Protein AF-A0A8C9RCL6-F1 (afdb_monomer_lite)

Secondary structure (DSSP, 8-state):
--TT-EEEEEEE--TT--EEEEEEEETTEEEEEEEEETTTTEEEEEEEETTEE-PPEEEE--S--TT-EEEEEEEE-SSEEEEEETTEEEEEEE--GGGG---

Sequence (103 aa):
MTPGKTATVSGSVDSEAQRFAMDFVQGNDIVFHLNLRFKEKIIVCNNLSCGSWCSEERHCLCAFEKDKAFKVCVCVLLSELLLCTDGTLSCSSKRYSYFDSDI

Organism: Scleropages formosus (NCBI:txid113540)

InterPro domains:
  IPR001079 Galectin, carbohydrate recognition domain [PF00337] (1-91)
  IPR001079 Galectin, carbohydrate recognition domain [PS51304] (1-103)
  IPR001079 Galectin, carbohydrate recognition domain [SM00276] (1-102)
  IPR001079 Galectin, carbohydrate recognition domain [SM00908] (1-96)
  IPR0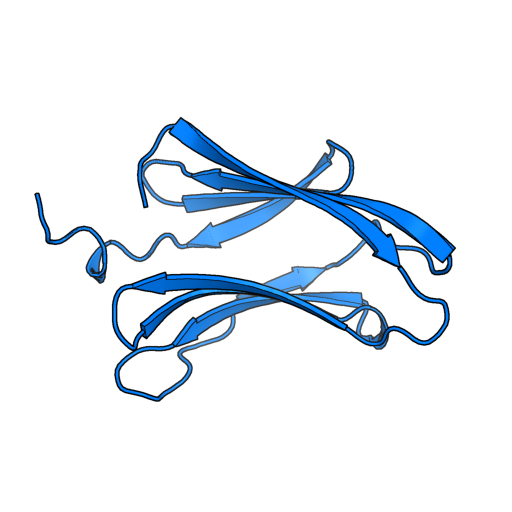01079 Galectin, carbohydrate recognition domain [cd00070] (1-74)
  IPR013320 Concanavalin A-like lectin/glucanase domain superfamily [SSF49899] (1-91)
  IPR044156 Galectin-like [PTHR11346] (1-76)

Radius of gyration: 13.67 Å; chains: 1; bounding box: 30×28×35 Å

Foldseek 3Di:
DDAQDKDKDKDAAAQPDQKDWDFDDDDPKGQWIWICGPVVQKIWIWIGDPNDIDDIDIFGRDDDDHRDMKMWMWHHHPFWTFIDIPNHTRDIGGRDCVVVPPD

pLDDT: mean 88.91, std 10.38, range [45.09, 97.19]

Structure (mmCIF, N/CA/C/O backbone):
data_AF-A0A8C9RCL6-F1
#
_entry.id   AF-A0A8C9RCL6-F1
#
loop_
_atom_site.group_PDB
_atom_site.id
_atom_site.type_symbol
_atom_site.label_atom_id
_atom_site.label_alt_id
_atom_site.label_comp_id
_atom_site.label_asym_id
_atom_site.label_entity_id
_atom_site.label_seq_id
_atom_site.pdbx_PDB_ins_code
_atom_site.Cartn_x
_atom_site.Cartn_y
_atom_site.Cartn_z
_atom_site.occupancy
_atom_site.B_iso_or_equiv
_atom_site.auth_seq_id
_atom_site.auth_comp_id
_atom_site.auth_asym_id
_atom_site.auth_atom_id
_atom_site.pdbx_PDB_model_num
ATOM 1 N N . MET A 1 1 ? 4.717 3.882 -13.821 1.00 77.62 1 MET A N 1
ATOM 2 C CA . MET A 1 1 ? 3.968 4.893 -13.010 1.00 77.62 1 MET A CA 1
ATOM 3 C C . MET A 1 1 ? 4.606 6.266 -13.239 1.00 77.62 1 MET A C 1
ATOM 5 O O . MET A 1 1 ? 5.818 6.320 -13.298 1.00 77.62 1 MET A O 1
ATOM 9 N N . THR A 1 2 ? 3.893 7.387 -13.410 1.00 85.25 2 THR A N 1
ATOM 10 C CA . THR A 1 2 ? 4.568 8.673 -13.746 1.00 85.25 2 THR A CA 1
ATOM 11 C C . THR A 1 2 ? 4.859 9.514 -12.492 1.00 85.25 2 THR A C 1
ATOM 13 O O . THR A 1 2 ? 3.911 9.781 -11.753 1.00 85.25 2 THR A O 1
ATOM 16 N N . PRO A 1 3 ? 6.110 9.969 -12.250 1.00 90.75 3 PRO A N 1
ATOM 17 C CA . PRO A 1 3 ? 6.411 10.930 -11.184 1.00 90.75 3 PRO A CA 1
ATOM 18 C C . PRO A 1 3 ? 5.509 12.171 -11.245 1.00 90.75 3 PRO A C 1
ATOM 20 O O . PRO A 1 3 ? 5.173 12.650 -12.327 1.00 90.75 3 PRO A O 1
ATOM 23 N N . GLY A 1 4 ? 5.103 12.682 -10.086 1.00 91.94 4 GLY A N 1
ATOM 24 C CA . GLY A 1 4 ? 4.203 13.832 -9.959 1.00 91.94 4 GLY A CA 1
ATOM 25 C C . GLY A 1 4 ? 2.714 13.495 -10.090 1.00 91.94 4 GLY A C 1
ATOM 26 O O . GLY A 1 4 ? 1.877 14.348 -9.802 1.00 91.94 4 GLY A O 1
ATOM 27 N N . LYS A 1 5 ? 2.349 12.263 -10.475 1.00 93.44 5 LYS A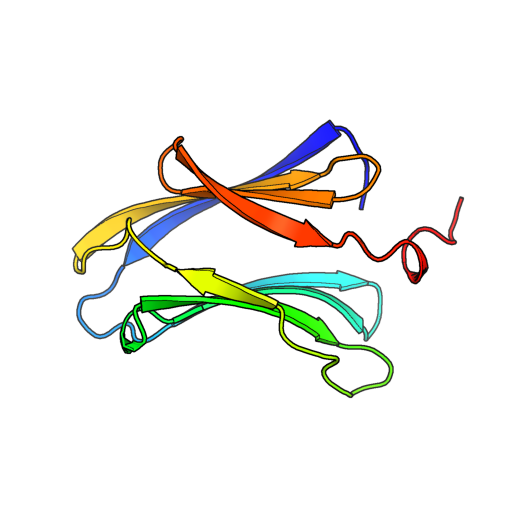 N 1
ATOM 28 C CA . LYS A 1 5 ? 0.950 11.814 -10.450 1.00 93.44 5 LYS A CA 1
ATOM 29 C C . LYS A 1 5 ? 0.555 11.311 -9.066 1.00 93.44 5 LYS A C 1
ATOM 31 O O . LYS A 1 5 ? 1.370 10.773 -8.321 1.00 93.44 5 LYS A O 1
ATOM 36 N N . THR A 1 6 ? -0.729 11.459 -8.757 1.00 95.25 6 THR A N 1
ATOM 37 C CA . THR A 1 6 ? -1.340 10.955 -7.525 1.00 95.25 6 THR A CA 1
ATOM 38 C C . THR A 1 6 ? -2.573 10.142 -7.876 1.00 95.25 6 THR A C 1
ATOM 40 O O . THR A 1 6 ? -3.391 10.582 -8.684 1.00 95.25 6 THR A O 1
ATOM 43 N N . ALA A 1 7 ? -2.710 8.972 -7.260 1.00 95.38 7 ALA A N 1
ATOM 44 C CA . ALA A 1 7 ? -3.958 8.225 -7.250 1.00 95.38 7 ALA A CA 1
ATOM 45 C C . ALA A 1 7 ? -4.640 8.413 -5.895 1.00 95.38 7 ALA A C 1
ATOM 47 O O . ALA A 1 7 ? -3.986 8.386 -4.851 1.00 95.38 7 ALA A O 1
ATOM 48 N N . THR A 1 8 ? -5.954 8.607 -5.903 1.00 95.50 8 THR A N 1
ATOM 49 C CA . THR A 1 8 ? -6.735 8.828 -4.687 1.00 95.50 8 THR A CA 1
ATOM 50 C C . THR A 1 8 ? -7.970 7.950 -4.706 1.00 95.50 8 THR A C 1
ATOM 52 O O . THR A 1 8 ? -8.709 7.942 -5.687 1.00 95.50 8 THR A O 1
ATOM 55 N N . VAL A 1 9 ? -8.202 7.251 -3.599 1.00 95.00 9 VAL A N 1
ATOM 56 C CA . VAL A 1 9 ? -9.415 6.474 -3.349 1.00 95.00 9 VAL A CA 1
ATOM 57 C C . VAL A 1 9 ? -10.022 6.959 -2.043 1.00 95.00 9 VAL A C 1
ATOM 59 O O . VAL A 1 9 ? -9.317 7.151 -1.056 1.00 95.00 9 VAL A O 1
ATOM 62 N N . SER A 1 10 ? -11.333 7.159 -2.035 1.00 93.38 10 SER A N 1
ATOM 63 C CA . SER A 1 10 ? -12.097 7.475 -0.833 1.00 93.38 10 SER A CA 1
ATOM 64 C C . SER A 1 10 ? -13.305 6.563 -0.731 1.00 93.38 10 SER A C 1
ATOM 66 O O . SER A 1 10 ? -13.917 6.235 -1.747 1.00 93.38 10 SER A O 1
ATOM 68 N N . GLY A 1 11 ? -13.664 6.189 0.487 1.00 90.44 11 GLY A N 1
ATOM 69 C CA . GLY A 1 11 ? -14.803 5.322 0.757 1.00 90.44 11 GLY A CA 1
ATOM 70 C C . GLY A 1 11 ? -15.087 5.250 2.247 1.00 90.44 11 GLY A C 1
ATOM 71 O O . GLY A 1 11 ? -14.624 6.094 3.008 1.00 90.44 11 GLY A O 1
ATOM 72 N N . SER A 1 12 ? -15.835 4.239 2.666 1.00 89.06 12 SER A N 1
ATOM 73 C CA . SER A 1 12 ? -16.089 3.927 4.072 1.00 89.06 12 SER A CA 1
ATOM 74 C C . SER A 1 12 ? -15.661 2.499 4.372 1.00 89.06 12 SER A C 1
ATOM 76 O O . SER A 1 12 ? -15.854 1.609 3.541 1.00 89.06 12 SER A O 1
ATOM 78 N N . VAL A 1 13 ? -15.071 2.276 5.545 1.00 86.94 13 VAL A N 1
ATOM 79 C CA . VAL A 1 13 ? -14.707 0.928 5.993 1.00 86.94 13 VAL A CA 1
ATOM 80 C C . VAL A 1 13 ? -15.958 0.239 6.526 1.00 86.94 13 VAL A C 1
ATOM 82 O O . VAL A 1 13 ? -16.534 0.703 7.503 1.00 86.94 13 VAL A O 1
ATOM 85 N N . ASP A 1 14 ? -16.369 -0.859 5.896 1.00 88.56 14 ASP A N 1
ATOM 86 C CA . ASP A 1 14 ? -17.439 -1.721 6.412 1.00 88.56 14 ASP A CA 1
ATOM 87 C C . ASP A 1 14 ? -17.073 -2.279 7.802 1.00 88.56 14 ASP A C 1
ATOM 89 O O . ASP A 1 14 ? -15.902 -2.589 8.056 1.00 88.56 14 ASP A O 1
ATOM 93 N N . SER A 1 15 ? -18.049 -2.415 8.706 1.00 86.38 15 SER A N 1
ATOM 94 C CA . SER A 1 15 ? -17.814 -2.866 10.083 1.00 86.38 15 SER A CA 1
ATOM 95 C C . SER A 1 15 ? -17.110 -4.224 10.162 1.00 86.38 15 SER A C 1
ATOM 97 O O . SER A 1 15 ? -16.334 -4.466 11.092 1.00 86.38 15 SER A O 1
ATOM 99 N N . GLU A 1 16 ? -17.307 -5.104 9.180 1.00 89.19 16 GLU A N 1
ATOM 100 C CA . GLU A 1 16 ? -16.704 -6.437 9.128 1.00 89.19 16 GLU A CA 1
ATOM 101 C C . GLU A 1 16 ? -15.466 -6.509 8.226 1.00 89.19 16 GLU A C 1
ATOM 103 O O . GLU A 1 16 ? -14.800 -7.553 8.157 1.00 89.19 16 GLU A O 1
ATOM 108 N N . ALA A 1 17 ? -15.084 -5.398 7.589 1.00 89.88 17 ALA A N 1
ATOM 109 C CA . ALA A 1 17 ? -13.918 -5.342 6.723 1.00 89.88 17 ALA A CA 1
ATOM 110 C C . ALA A 1 17 ? -12.641 -5.740 7.473 1.00 89.88 17 ALA A C 1
ATOM 112 O O . ALA A 1 17 ? -12.241 -5.152 8.480 1.00 89.88 17 ALA A O 1
ATOM 113 N N . GLN A 1 18 ? -11.948 -6.738 6.930 1.00 90.88 18 GLN A N 1
ATOM 114 C CA . GLN A 1 18 ? -10.652 -7.175 7.451 1.00 90.88 18 GLN A CA 1
ATOM 115 C C . GLN A 1 18 ? -9.494 -6.487 6.738 1.00 90.88 18 GLN A C 1
ATOM 117 O O . GLN A 1 18 ? -8.424 -6.298 7.325 1.00 90.88 18 GLN A O 1
ATOM 122 N N . ARG A 1 19 ? -9.689 -6.168 5.453 1.00 93.06 19 ARG A N 1
ATOM 123 C CA . ARG A 1 19 ? -8.647 -5.669 4.561 1.00 93.06 19 ARG A CA 1
ATOM 124 C C . ARG A 1 19 ? -9.227 -4.761 3.483 1.00 93.06 19 ARG A C 1
ATOM 126 O O . ARG A 1 19 ? -10.372 -4.935 3.079 1.00 93.06 19 ARG A O 1
ATOM 133 N N . PHE A 1 20 ? -8.388 -3.874 2.974 1.00 92.12 20 PHE A N 1
ATOM 134 C CA . PHE A 1 20 ? -8.587 -3.137 1.729 1.00 92.12 20 PHE A CA 1
ATOM 135 C C . PHE A 1 20 ? -7.331 -3.302 0.870 1.00 92.12 20 PHE A C 1
ATOM 137 O O . PHE A 1 20 ? -6.223 -3.322 1.411 1.00 92.12 20 PHE A O 1
ATOM 144 N N . ALA A 1 21 ? -7.488 -3.447 -0.446 1.00 95.31 21 ALA A N 1
ATOM 145 C CA . ALA A 1 21 ? -6.363 -3.546 -1.367 1.00 95.31 21 ALA A CA 1
ATOM 146 C C . ALA A 1 21 ? -6.528 -2.598 -2.558 1.00 95.31 21 ALA A C 1
ATOM 148 O O . ALA A 1 21 ? -7.638 -2.402 -3.052 1.00 95.31 21 ALA A O 1
ATOM 149 N N . MET A 1 22 ? -5.411 -2.027 -3.002 1.00 95.19 22 MET A N 1
ATOM 150 C CA . MET A 1 22 ? -5.315 -1.207 -4.203 1.00 95.19 22 MET A CA 1
ATOM 151 C C . MET A 1 22 ? -4.105 -1.663 -5.015 1.00 95.19 22 MET A C 1
ATOM 153 O O . MET A 1 22 ? -2.974 -1.568 -4.539 1.00 95.19 22 MET A O 1
ATOM 157 N N . ASP A 1 23 ? -4.366 -2.109 -6.241 1.00 95.94 23 ASP A N 1
ATOM 158 C CA . ASP A 1 23 ? -3.353 -2.639 -7.148 1.00 95.94 23 ASP A CA 1
ATOM 159 C C . ASP A 1 23 ? -3.142 -1.712 -8.339 1.00 95.94 23 ASP A C 1
ATOM 161 O O . ASP A 1 23 ? -4.084 -1.305 -9.023 1.00 95.94 23 ASP A O 1
ATOM 165 N N . PHE A 1 24 ? -1.878 -1.410 -8.607 1.00 93.50 24 PHE A N 1
ATOM 166 C CA . PHE A 1 24 ? -1.431 -0.787 -9.841 1.00 93.50 24 PHE A CA 1
ATOM 167 C C . PHE A 1 24 ? -0.877 -1.904 -10.715 1.00 93.50 24 PHE A C 1
ATOM 169 O O . PHE A 1 24 ? 0.061 -2.595 -10.320 1.00 93.50 24 PHE A O 1
ATOM 176 N N . VAL A 1 25 ? -1.468 -2.089 -11.890 1.00 93.25 25 VAL A N 1
ATOM 177 C CA . VAL A 1 25 ? -1.213 -3.248 -12.753 1.00 93.25 25 VAL A CA 1
ATOM 178 C C . VAL A 1 25 ? -0.539 -2.799 -14.048 1.00 93.25 25 VAL A C 1
ATOM 180 O O . VAL A 1 25 ? -0.910 -1.769 -14.616 1.00 93.25 25 VAL A O 1
ATOM 183 N N . GLN A 1 26 ? 0.432 -3.580 -14.522 1.00 90.25 26 GLN A N 1
ATOM 184 C CA . GLN A 1 26 ? 1.045 -3.438 -15.844 1.00 90.25 26 GLN A CA 1
ATOM 185 C C . GLN A 1 26 ? 1.168 -4.823 -16.483 1.00 90.25 26 GLN A C 1
ATOM 187 O O . GLN A 1 26 ? 1.925 -5.674 -16.021 1.00 90.25 26 GLN A O 1
ATOM 192 N N . GLY A 1 27 ? 0.405 -5.061 -17.551 1.00 91.75 27 GLY A N 1
ATOM 193 C CA . GLY A 1 27 ? 0.313 -6.391 -18.149 1.00 91.75 27 GLY A CA 1
ATOM 194 C C . GLY A 1 27 ? -0.215 -7.414 -17.139 1.00 91.75 27 GLY A C 1
ATOM 195 O O . GLY A 1 27 ? -1.312 -7.246 -16.612 1.00 91.75 27 GLY A O 1
ATOM 196 N N . ASN A 1 28 ? 0.580 -8.452 -16.873 1.00 93.38 28 ASN A N 1
ATOM 197 C CA . ASN A 1 28 ? 0.250 -9.518 -15.919 1.00 93.38 28 ASN A CA 1
ATOM 198 C C . ASN A 1 28 ? 0.829 -9.285 -14.511 1.00 93.38 28 ASN A C 1
ATOM 200 O O . ASN A 1 28 ? 0.581 -10.093 -13.616 1.00 93.38 28 ASN A O 1
ATOM 204 N N . ASP A 1 29 ? 1.595 -8.211 -14.320 1.00 93.25 29 ASP A N 1
ATOM 205 C CA . ASP A 1 29 ? 2.291 -7.917 -13.071 1.00 93.25 29 ASP A CA 1
ATOM 206 C C . ASP A 1 29 ? 1.543 -6.849 -12.257 1.00 93.25 29 ASP A C 1
ATOM 208 O O . ASP A 1 29 ? 0.910 -5.937 -12.804 1.00 93.25 29 ASP A O 1
ATOM 212 N N . ILE A 1 30 ? 1.654 -6.935 -10.928 1.00 94.88 30 ILE A N 1
ATOM 213 C CA . ILE A 1 30 ? 1.216 -5.877 -10.008 1.00 94.88 30 ILE A CA 1
ATOM 214 C C . ILE A 1 30 ? 2.456 -5.077 -9.627 1.00 94.88 30 ILE A C 1
ATOM 216 O O . ILE A 1 30 ? 3.275 -5.517 -8.818 1.00 94.88 30 ILE A O 1
ATOM 220 N N . VAL A 1 31 ? 2.587 -3.889 -10.211 1.00 93.31 31 VAL A N 1
ATOM 221 C CA . VAL A 1 31 ? 3.761 -3.022 -10.032 1.00 93.31 31 VAL A CA 1
ATOM 222 C C . VAL A 1 31 ? 3.785 -2.356 -8.661 1.00 93.31 31 VAL A C 1
ATOM 224 O O . VAL A 1 31 ? 4.847 -1.980 -8.170 1.00 93.31 31 VAL A O 1
ATOM 227 N N . PHE A 1 32 ? 2.611 -2.217 -8.043 1.00 95.12 32 PHE A N 1
ATOM 228 C CA . PHE A 1 32 ? 2.460 -1.794 -6.660 1.00 95.12 32 PHE A CA 1
ATOM 229 C C . PHE A 1 32 ? 1.150 -2.333 -6.089 1.00 95.12 32 PHE A C 1
ATOM 231 O O . PHE A 1 32 ? 0.070 -2.025 -6.593 1.00 95.12 32 PHE A O 1
ATOM 238 N N . HIS A 1 33 ? 1.269 -3.129 -5.035 1.00 96.38 33 HIS A N 1
ATOM 239 C CA . HIS A 1 33 ? 0.177 -3.650 -4.228 1.00 96.38 33 HIS A CA 1
ATOM 240 C C . HIS A 1 33 ? 0.179 -2.931 -2.891 1.00 96.38 33 HIS A C 1
ATOM 242 O O . HIS A 1 33 ? 1.125 -3.073 -2.117 1.00 96.38 33 HIS A O 1
ATOM 248 N N . LEU A 1 34 ? -0.889 -2.199 -2.606 1.00 96.06 34 LEU A N 1
ATOM 249 C CA . LEU A 1 34 ? -1.164 -1.655 -1.287 1.00 96.06 34 LEU A CA 1
ATOM 250 C C . LEU A 1 34 ? -2.217 -2.524 -0.609 1.00 96.06 34 LEU A C 1
ATOM 252 O O . LEU A 1 34 ? -3.321 -2.658 -1.129 1.00 96.06 34 LEU A O 1
ATOM 256 N N . ASN A 1 35 ? -1.931 -3.033 0.585 1.00 95.81 35 ASN A N 1
ATOM 257 C CA . ASN A 1 35 ? -2.878 -3.795 1.385 1.00 95.81 35 ASN A CA 1
ATOM 258 C C . ASN A 1 35 ? -2.961 -3.277 2.818 1.00 95.81 35 ASN A C 1
ATOM 260 O O . ASN A 1 35 ? -2.090 -3.519 3.652 1.00 95.81 35 ASN A O 1
ATOM 264 N N . LEU A 1 36 ? -4.057 -2.587 3.114 1.00 92.88 36 LEU A N 1
ATOM 265 C CA . LEU A 1 36 ? -4.400 -2.186 4.469 1.00 92.88 36 LEU A CA 1
ATOM 266 C C . LEU A 1 36 ? -5.017 -3.392 5.171 1.00 92.88 36 LEU A C 1
ATOM 268 O O . LEU A 1 36 ? -6.070 -3.877 4.757 1.00 92.88 36 LEU A O 1
ATOM 272 N N . ARG A 1 37 ? -4.374 -3.892 6.226 1.00 93.50 37 ARG A N 1
ATOM 273 C 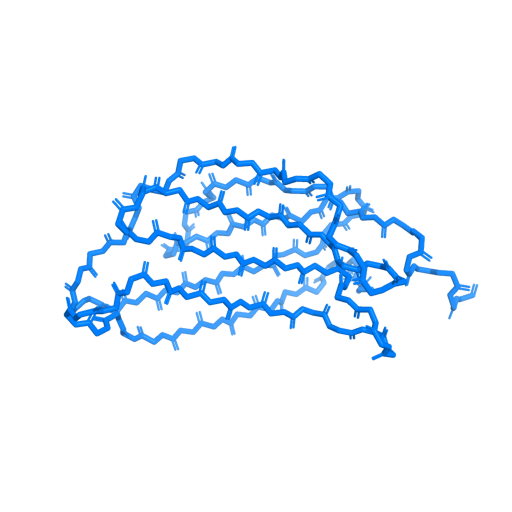CA . ARG A 1 37 ? -4.878 -5.004 7.040 1.00 93.50 37 ARG A CA 1
ATOM 274 C C . ARG A 1 37 ? -5.388 -4.449 8.362 1.00 93.50 37 ARG A C 1
ATOM 276 O O . ARG A 1 37 ? -4.636 -4.334 9.327 1.00 93.50 37 ARG A O 1
ATOM 283 N N . PHE A 1 38 ? -6.674 -4.109 8.412 1.00 88.44 38 PHE A N 1
ATOM 284 C CA . PHE A 1 38 ? -7.293 -3.433 9.558 1.00 88.44 38 PHE A CA 1
ATOM 285 C C . PHE A 1 38 ? -7.162 -4.237 10.856 1.00 88.44 38 PHE A C 1
ATOM 287 O O . PHE A 1 38 ? -6.812 -3.679 11.894 1.00 88.44 38 PHE A O 1
ATOM 294 N N . LYS A 1 39 ? -7.360 -5.561 10.795 1.00 86.69 39 LYS A N 1
ATOM 295 C CA . LYS A 1 39 ? -7.235 -6.447 11.967 1.00 86.69 39 LYS A CA 1
ATOM 296 C C . LYS A 1 39 ? -5.812 -6.495 12.530 1.00 86.69 39 LYS A C 1
ATOM 298 O O . LYS A 1 39 ? -5.634 -6.502 13.743 1.00 86.69 39 LYS A O 1
ATOM 303 N N . GLU A 1 40 ? -4.815 -6.542 11.651 1.00 91.00 40 GLU A N 1
ATOM 304 C CA . GLU A 1 40 ? -3.393 -6.587 12.022 1.00 91.00 40 GLU A CA 1
ATOM 305 C C . GLU A 1 40 ? -2.837 -5.191 12.347 1.00 91.00 40 GLU A C 1
ATOM 307 O O . GLU A 1 40 ? -1.751 -5.088 12.908 1.00 91.00 40 GLU A O 1
ATOM 312 N N . LYS A 1 41 ? -3.581 -4.124 12.020 1.00 90.38 41 LYS A N 1
ATOM 313 C CA . LYS A 1 41 ? -3.155 -2.720 12.117 1.00 90.38 41 LYS A CA 1
ATOM 314 C C . LYS A 1 41 ? -1.840 -2.451 11.384 1.00 90.38 41 LYS A C 1
ATOM 316 O O . LYS A 1 41 ? -0.988 -1.702 11.864 1.00 90.38 41 LYS A O 1
ATOM 321 N N . ILE A 1 42 ? -1.700 -3.035 10.195 1.00 93.69 42 ILE A N 1
ATOM 322 C CA . ILE A 1 42 ? -0.536 -2.824 9.333 1.00 93.69 42 ILE A CA 1
ATOM 323 C C . ILE A 1 42 ? -0.930 -2.441 7.912 1.00 93.69 42 ILE A C 1
ATOM 325 O O . ILE A 1 42 ? -2.001 -2.789 7.411 1.00 93.69 42 ILE A O 1
ATOM 329 N N . ILE A 1 43 ? -0.010 -1.740 7.271 1.00 94.44 43 ILE A N 1
ATOM 330 C CA . ILE A 1 43 ? 0.046 -1.500 5.838 1.00 94.44 43 ILE A CA 1
ATOM 331 C C . ILE A 1 43 ? 1.066 -2.478 5.283 1.00 94.44 43 ILE A C 1
ATOM 333 O O . ILE A 1 43 ? 2.188 -2.545 5.788 1.00 94.44 43 ILE A O 1
ATOM 337 N N . VAL A 1 44 ? 0.679 -3.226 4.260 1.00 96.56 44 VAL A N 1
ATOM 338 C CA . VAL A 1 44 ? 1.594 -4.066 3.496 1.00 96.56 44 VAL A CA 1
ATOM 339 C C . VAL A 1 44 ? 1.713 -3.499 2.095 1.00 96.56 44 VAL A C 1
ATOM 341 O O . VAL A 1 44 ? 0.704 -3.341 1.412 1.00 96.56 44 VAL A O 1
ATOM 344 N N . CYS A 1 45 ? 2.939 -3.212 1.682 1.00 96.81 45 CYS A N 1
ATOM 345 C CA . CYS A 1 45 ? 3.272 -2.863 0.312 1.00 96.81 45 CYS A CA 1
ATOM 346 C C . CYS A 1 45 ? 4.065 -4.012 -0.314 1.00 96.81 45 CYS A C 1
ATOM 348 O O . CYS A 1 45 ? 4.916 -4.616 0.342 1.00 96.81 45 CYS A O 1
ATOM 350 N N . ASN A 1 46 ? 3.769 -4.354 -1.563 1.00 96.19 46 ASN A N 1
ATOM 351 C CA . ASN A 1 46 ? 4.504 -5.387 -2.292 1.00 96.19 46 ASN A CA 1
ATOM 352 C C . ASN A 1 46 ? 4.407 -5.152 -3.808 1.00 96.19 46 ASN A C 1
ATOM 354 O O . ASN A 1 46 ? 3.705 -4.252 -4.269 1.00 96.19 46 ASN A O 1
ATOM 358 N N . ASN A 1 47 ? 5.073 -5.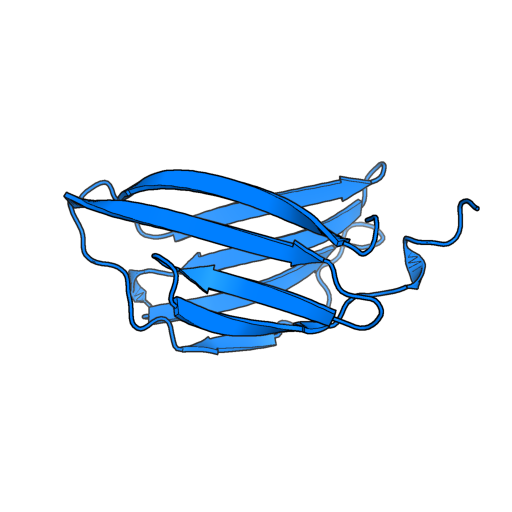993 -4.584 1.00 94.38 47 ASN A N 1
ATOM 359 C CA . ASN A 1 47 ? 4.884 -6.144 -6.015 1.00 94.38 47 ASN A CA 1
ATOM 360 C C . ASN A 1 47 ? 4.727 -7.636 -6.355 1.00 94.38 47 ASN A C 1
ATOM 362 O O . ASN A 1 47 ? 5.279 -8.508 -5.677 1.00 94.38 47 ASN A O 1
ATOM 366 N N . LEU A 1 48 ? 3.967 -7.927 -7.407 1.00 94.62 48 LEU A N 1
ATOM 367 C CA . LEU A 1 48 ? 3.843 -9.262 -7.984 1.00 94.62 48 LEU A CA 1
ATOM 368 C C . LEU A 1 48 ? 4.504 -9.233 -9.353 1.00 94.62 48 LEU A C 1
ATOM 370 O O . LEU A 1 48 ? 4.078 -8.466 -10.214 1.00 94.62 48 LEU A O 1
ATOM 374 N N . SER A 1 49 ? 5.533 -10.055 -9.543 1.00 91.38 49 SER A N 1
ATOM 375 C CA . SER A 1 49 ? 6.216 -10.192 -10.827 1.00 91.38 49 SER A CA 1
ATOM 376 C C . SER A 1 49 ? 6.372 -11.657 -11.196 1.00 91.38 49 SER A C 1
ATOM 378 O O . SER A 1 49 ? 6.649 -12.495 -10.331 1.00 91.38 49 SER A O 1
ATOM 380 N N . CYS A 1 50 ? 6.147 -11.984 -12.469 1.00 91.94 50 CYS A N 1
ATOM 381 C CA . CYS A 1 50 ? 6.228 -13.359 -12.974 1.00 91.94 50 CYS A CA 1
ATOM 382 C C . CYS A 1 50 ? 5.358 -14.339 -12.157 1.00 91.94 50 CYS A C 1
ATOM 384 O O . CYS A 1 50 ? 5.757 -15.470 -11.876 1.00 91.94 50 CYS A O 1
ATOM 386 N N . GLY A 1 51 ? 4.175 -13.887 -11.724 1.00 93.94 51 GLY A N 1
ATOM 387 C CA . GLY A 1 51 ? 3.229 -14.695 -10.947 1.00 93.94 51 GLY A CA 1
ATOM 388 C C . GLY A 1 51 ? 3.596 -14.911 -9.474 1.00 93.94 51 GLY A C 1
ATOM 389 O O . GLY A 1 51 ? 2.913 -15.681 -8.801 1.00 93.94 51 GLY A O 1
ATOM 390 N N . SER A 1 52 ? 4.644 -14.262 -8.957 1.00 95.81 52 SER A N 1
ATOM 391 C CA . SER A 1 52 ? 5.093 -14.416 -7.567 1.00 95.81 52 SER A CA 1
ATOM 392 C C . SER A 1 52 ? 5.167 -13.080 -6.833 1.00 95.81 52 SER A C 1
ATOM 394 O O . SER A 1 52 ? 5.635 -12.080 -7.374 1.00 95.81 52 SER A O 1
ATOM 396 N N . TRP A 1 53 ? 4.731 -13.076 -5.572 1.00 96.19 53 TRP A N 1
ATOM 397 C CA . TRP A 1 53 ? 4.917 -11.945 -4.665 1.00 96.19 53 TRP A CA 1
ATOM 398 C C . TRP A 1 53 ? 6.388 -11.795 -4.274 1.00 96.19 53 TRP A C 1
ATOM 400 O O . TRP A 1 53 ? 7.056 -12.781 -3.955 1.00 96.19 53 TRP A O 1
ATOM 410 N N . CYS A 1 54 ? 6.879 -10.560 -4.261 1.00 94.06 54 CYS A N 1
ATOM 411 C CA . CYS A 1 54 ? 8.203 -10.231 -3.750 1.00 94.06 54 CYS A CA 1
ATOM 412 C C . CYS A 1 54 ? 8.192 -10.055 -2.217 1.00 94.06 54 CYS A C 1
ATOM 414 O O . CYS A 1 54 ? 7.260 -10.469 -1.521 1.00 94.06 54 CYS A O 1
ATOM 416 N N . SER A 1 55 ? 9.273 -9.491 -1.667 1.00 94.69 55 SER A N 1
ATOM 417 C CA . SER A 1 55 ? 9.372 -9.212 -0.233 1.00 94.69 55 SER A CA 1
ATOM 418 C C . SER A 1 55 ? 8.406 -8.103 0.169 1.00 94.69 55 SER A C 1
ATOM 420 O O . SER A 1 55 ? 8.446 -7.014 -0.392 1.00 94.69 55 SER A O 1
ATOM 422 N N . GLU A 1 56 ? 7.600 -8.360 1.195 1.00 97.00 56 GLU A N 1
ATOM 423 C CA . GLU A 1 56 ? 6.699 -7.357 1.758 1.00 97.00 56 GLU A CA 1
ATOM 424 C C . GLU A 1 56 ? 7.471 -6.222 2.449 1.00 97.00 56 GLU A C 1
ATOM 426 O O . GLU A 1 56 ? 8.411 -6.453 3.216 1.00 97.00 56 GLU A O 1
ATOM 431 N N . GLU A 1 57 ? 6.997 -4.998 2.249 1.00 97.19 57 GLU A N 1
ATOM 432 C CA . GLU A 1 57 ? 7.270 -3.844 3.098 1.00 97.19 57 GLU A CA 1
ATOM 433 C C . GLU A 1 57 ? 6.095 -3.685 4.070 1.00 97.19 57 GLU A C 1
ATOM 435 O O . GLU A 1 57 ? 4.932 -3.732 3.667 1.00 97.19 57 GLU A O 1
ATOM 440 N N . ARG A 1 58 ? 6.377 -3.555 5.370 1.00 96.75 58 ARG A N 1
ATOM 441 C CA . ARG A 1 58 ? 5.354 -3.537 6.425 1.00 96.75 58 ARG A CA 1
ATOM 442 C C . ARG A 1 58 ? 5.473 -2.273 7.263 1.00 96.75 58 ARG A C 1
ATOM 444 O O . ARG A 1 58 ? 6.547 -1.973 7.778 1.00 96.75 58 ARG A O 1
ATOM 451 N N . HIS A 1 59 ? 4.356 -1.577 7.450 1.00 94.75 59 HIS A N 1
ATOM 452 C CA . HIS A 1 59 ? 4.283 -0.335 8.223 1.00 94.75 59 HIS A CA 1
ATOM 453 C C . HIS A 1 59 ? 3.089 -0.349 9.180 1.00 94.75 59 HIS A C 1
ATOM 455 O O . HIS A 1 59 ? 2.129 -1.091 8.978 1.00 94.75 59 HIS A O 1
ATOM 461 N N . CYS A 1 60 ? 3.126 0.483 10.220 1.00 91.38 60 CYS A N 1
ATOM 462 C CA . CYS A 1 60 ? 2.007 0.631 11.151 1.00 91.38 60 CYS A CA 1
ATOM 463 C C . CYS A 1 60 ? 0.830 1.366 10.493 1.00 91.38 60 CYS A C 1
ATOM 465 O O . CYS A 1 60 ? 1.018 2.380 9.823 1.00 91.38 60 CYS A O 1
ATOM 467 N N . LEU A 1 61 ? -0.391 0.885 10.732 1.00 86.50 61 LEU A N 1
ATOM 468 C CA . LEU A 1 61 ? -1.627 1.547 10.321 1.00 86.50 61 LEU A CA 1
ATOM 469 C C . LEU A 1 61 ? -2.265 2.253 11.520 1.00 86.50 61 LEU A C 1
ATOM 471 O O . LEU A 1 61 ? -2.852 1.604 12.384 1.00 86.50 61 LEU A O 1
ATOM 475 N N . CYS A 1 62 ? -2.166 3.580 11.563 1.00 74.38 62 CYS A N 1
ATOM 476 C CA . CYS A 1 62 ? -2.623 4.363 12.717 1.00 74.38 62 CYS A CA 1
ATOM 477 C C . CYS A 1 62 ? -4.019 4.992 12.549 1.00 74.38 62 CYS A C 1
ATOM 479 O O . CYS A 1 62 ? -4.564 5.474 13.534 1.00 74.38 62 CYS A O 1
ATOM 481 N N . ALA A 1 63 ? -4.587 5.015 11.335 1.00 68.38 63 ALA A N 1
ATOM 482 C CA . ALA A 1 63 ? -5.633 5.984 10.975 1.00 68.38 63 ALA A CA 1
ATOM 483 C C . ALA A 1 63 ? -7.009 5.405 10.585 1.00 68.38 63 ALA A C 1
ATOM 485 O O . ALA A 1 63 ? -7.865 6.165 10.155 1.00 68.38 63 ALA A O 1
ATOM 486 N N . PHE A 1 64 ? -7.253 4.094 10.707 1.00 74.31 64 PHE A N 1
ATOM 487 C CA . PHE A 1 64 ? -8.517 3.508 10.233 1.00 74.31 64 PHE A CA 1
ATOM 488 C C . PHE A 1 64 ? -9.395 3.000 11.365 1.00 74.31 64 PHE A C 1
ATOM 490 O O . PHE A 1 64 ? -8.992 2.154 12.165 1.00 74.31 64 PHE A O 1
ATOM 497 N N . GLU A 1 65 ? -10.631 3.480 11.353 1.00 75.62 65 GLU A N 1
ATOM 498 C CA . GLU A 1 65 ? -11.716 3.054 12.223 1.00 75.62 65 GLU A CA 1
ATOM 499 C C . GLU A 1 65 ? -12.833 2.426 11.382 1.00 75.62 65 GLU A C 1
ATOM 501 O O . GLU A 1 65 ? -13.098 2.839 10.251 1.00 75.62 65 GLU A O 1
ATOM 506 N N . LYS A 1 66 ? -13.493 1.413 11.949 1.00 80.38 66 LYS A N 1
ATOM 507 C CA . LYS A 1 66 ? -14.685 0.799 11.357 1.00 80.38 66 LYS A CA 1
ATOM 508 C C . LYS A 1 66 ? -15.806 1.830 11.236 1.00 80.38 66 LYS A C 1
ATOM 510 O O . LYS A 1 66 ? -15.920 2.714 12.084 1.00 80.38 66 LYS A O 1
ATOM 515 N N . ASP A 1 67 ? -16.613 1.711 10.185 1.00 85.19 67 ASP A N 1
ATOM 516 C CA . ASP A 1 67 ? -17.760 2.582 9.895 1.00 85.19 67 ASP A CA 1
ATOM 517 C C . ASP A 1 67 ? -17.400 4.067 9.713 1.00 85.19 67 ASP A C 1
ATOM 519 O O . ASP A 1 67 ? -18.268 4.945 9.725 1.00 85.19 67 ASP A O 1
ATOM 523 N N . LYS A 1 68 ? -16.111 4.375 9.522 1.00 86.25 68 LYS A N 1
ATOM 524 C CA . LYS A 1 68 ? -15.632 5.718 9.200 1.00 86.25 68 LYS A CA 1
ATOM 525 C C . LYS A 1 68 ? -15.280 5.833 7.728 1.00 86.25 68 LYS A C 1
ATOM 527 O O . LYS A 1 68 ? -14.839 4.881 7.078 1.00 86.25 68 LYS A O 1
ATOM 532 N N . ALA A 1 69 ? -15.487 7.042 7.214 1.00 89.31 69 ALA A N 1
ATOM 533 C CA . ALA A 1 69 ? -14.953 7.427 5.925 1.00 89.31 69 ALA A CA 1
ATOM 534 C C . ALA A 1 69 ? -13.423 7.435 5.989 1.00 89.31 69 ALA A C 1
ATOM 536 O O . ALA A 1 69 ? -12.849 7.807 7.010 1.00 89.31 69 ALA A O 1
ATOM 537 N N . PHE A 1 70 ? -12.791 7.053 4.891 1.00 88.56 70 PHE A N 1
ATOM 538 C CA . PHE A 1 70 ? -11.352 7.098 4.728 1.00 88.56 70 PHE A CA 1
ATOM 539 C C . PHE A 1 70 ? -10.987 7.651 3.358 1.00 88.56 70 PHE A C 1
ATOM 541 O O . PHE A 1 70 ? -11.731 7.512 2.378 1.00 88.56 70 PHE A O 1
ATOM 548 N N . LYS A 1 71 ? -9.787 8.211 3.274 1.00 92.00 71 LYS A N 1
ATOM 549 C CA . LYS A 1 71 ? -9.126 8.594 2.034 1.00 92.00 71 LYS A CA 1
ATOM 550 C C . LYS A 1 71 ? -7.710 8.042 2.017 1.00 92.00 71 LYS A C 1
ATOM 552 O O . LYS A 1 71 ? -6.923 8.307 2.917 1.00 92.00 71 LYS A O 1
ATOM 557 N N . VAL A 1 72 ? -7.374 7.330 0.952 1.00 93.69 72 VAL A N 1
ATOM 558 C CA . VAL A 1 72 ? -6.024 6.861 0.645 1.00 93.69 72 VAL A CA 1
ATOM 559 C C . VAL A 1 72 ? -5.500 7.633 -0.558 1.00 93.69 72 VAL A C 1
ATOM 561 O O . VAL A 1 72 ? -6.170 7.720 -1.588 1.00 93.69 72 VAL A O 1
AT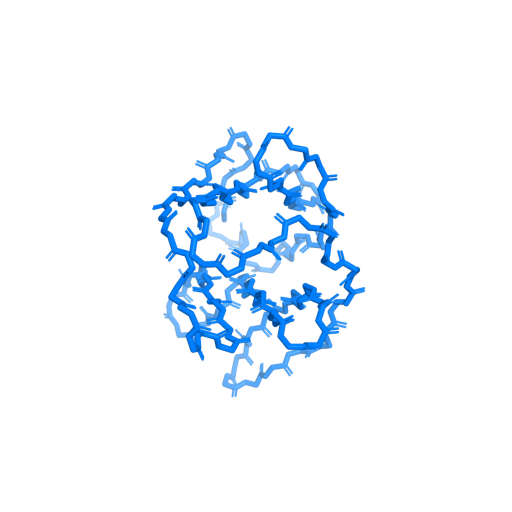OM 564 N N . CYS A 1 73 ? -4.289 8.167 -0.442 1.00 95.06 73 CYS A N 1
ATOM 565 C CA . CYS A 1 73 ? -3.560 8.791 -1.538 1.00 95.06 73 CYS A CA 1
ATOM 566 C C . CYS A 1 73 ? -2.222 8.085 -1.738 1.00 95.06 73 CYS A C 1
ATOM 568 O O . CYS A 1 73 ? -1.469 7.918 -0.782 1.00 95.06 73 CYS A O 1
ATOM 570 N N . VAL A 1 74 ? -1.910 7.742 -2.984 1.00 96.12 74 VAL A N 1
ATOM 571 C CA . VAL A 1 74 ? -0.594 7.249 -3.398 1.00 96.12 74 VAL A CA 1
ATOM 572 C C . VAL A 1 74 ? 0.024 8.296 -4.315 1.00 96.12 74 VAL A C 1
ATOM 574 O O . VAL A 1 74 ? -0.424 8.474 -5.452 1.00 96.12 74 VAL A O 1
ATOM 577 N N . CYS A 1 75 ? 1.026 9.011 -3.811 1.00 95.50 75 CYS A N 1
ATOM 578 C CA . CYS A 1 75 ? 1.772 10.014 -4.566 1.00 95.50 75 CYS A CA 1
ATOM 579 C C . CYS A 1 75 ? 3.029 9.377 -5.152 1.00 95.50 75 CYS A C 1
ATOM 581 O O . CYS A 1 75 ? 3.836 8.787 -4.433 1.00 95.50 75 CYS A O 1
ATOM 583 N N . VAL A 1 76 ? 3.212 9.522 -6.459 1.00 94.19 76 VAL A N 1
ATOM 584 C CA . VAL A 1 76 ? 4.331 8.919 -7.175 1.00 94.19 76 VAL A CA 1
ATOM 585 C C . VAL A 1 76 ? 5.496 9.907 -7.225 1.00 94.19 76 VAL A C 1
ATOM 587 O O . VAL A 1 76 ? 5.412 10.929 -7.910 1.00 94.19 76 VAL A O 1
ATOM 590 N N . LEU A 1 77 ? 6.600 9.601 -6.543 1.00 92.62 77 LEU A N 1
ATOM 591 C CA . LEU A 1 77 ? 7.852 10.356 -6.642 1.00 92.62 77 LEU A CA 1
ATOM 592 C C . LEU A 1 77 ? 8.832 9.672 -7.606 1.00 92.62 77 LEU A C 1
ATOM 594 O O . LEU A 1 77 ? 8.520 8.649 -8.223 1.00 92.62 77 LEU A O 1
ATOM 598 N N . LEU A 1 78 ? 10.014 10.272 -7.778 1.00 89.19 78 LEU A N 1
ATOM 599 C CA . LEU A 1 78 ? 11.067 9.734 -8.646 1.00 89.19 78 LEU A CA 1
ATOM 600 C C . LEU A 1 78 ? 11.599 8.384 -8.141 1.00 89.19 78 LEU A C 1
ATOM 602 O O . LEU A 1 78 ? 11.789 7.481 -8.945 1.00 89.19 78 LEU A O 1
ATOM 606 N N . SER A 1 79 ? 11.801 8.236 -6.829 1.00 88.56 79 SER A N 1
ATOM 607 C CA . SER A 1 79 ? 12.423 7.048 -6.220 1.00 88.56 79 SER A CA 1
ATOM 608 C C . SER A 1 79 ? 11.514 6.265 -5.271 1.00 88.56 79 SER A C 1
ATOM 610 O O . SER A 1 79 ? 11.867 5.166 -4.850 1.00 88.56 79 SER A O 1
ATOM 612 N N . GLU A 1 80 ? 10.352 6.808 -4.912 1.00 93.25 80 GLU A N 1
ATOM 613 C CA . GLU A 1 80 ? 9.461 6.207 -3.919 1.00 93.25 80 GLU A CA 1
ATOM 614 C C . GLU A 1 80 ? 7.989 6.522 -4.196 1.00 93.25 80 GLU A C 1
ATOM 616 O O . GLU A 1 80 ? 7.644 7.369 -5.027 1.00 93.25 80 GLU A O 1
ATOM 621 N N . LEU A 1 81 ? 7.123 5.818 -3.482 1.00 95.00 81 LEU A N 1
ATOM 622 C CA . LEU A 1 81 ? 5.695 6.072 -3.405 1.00 95.00 81 LEU A CA 1
ATOM 623 C C . LEU A 1 81 ? 5.389 6.567 -1.995 1.00 95.00 81 LEU A C 1
ATOM 625 O O . LEU A 1 81 ? 5.717 5.888 -1.024 1.00 95.00 81 LEU A O 1
ATOM 629 N N . LEU A 1 82 ? 4.756 7.732 -1.869 1.00 96.12 82 LEU A N 1
ATOM 630 C CA . LEU A 1 82 ? 4.256 8.203 -0.578 1.00 96.12 82 LEU A CA 1
ATOM 631 C C . LEU A 1 82 ? 2.807 7.765 -0.408 1.00 96.12 82 LEU A C 1
ATOM 633 O O . LEU A 1 82 ? 1.972 8.027 -1.277 1.00 96.12 82 LEU A O 1
ATOM 637 N N . LEU A 1 83 ? 2.513 7.135 0.724 1.00 95.12 83 LEU A N 1
ATOM 638 C CA . LEU A 1 83 ? 1.169 6.747 1.110 1.00 95.12 83 LEU A CA 1
ATOM 639 C C . LEU A 1 83 ? 0.650 7.703 2.177 1.00 95.12 83 LEU A C 1
ATOM 641 O O . LEU A 1 83 ? 1.202 7.772 3.277 1.00 95.12 83 LEU A O 1
ATOM 645 N N . CYS A 1 84 ? -0.447 8.386 1.870 1.00 92.88 84 CYS A N 1
ATOM 646 C CA . CYS A 1 84 ? -1.138 9.244 2.822 1.00 92.88 84 CYS A CA 1
ATOM 647 C C . CYS A 1 84 ? -2.542 8.719 3.115 1.00 92.88 84 CYS A C 1
ATOM 649 O O . CYS A 1 84 ? -3.273 8.329 2.201 1.00 92.88 84 CYS A O 1
ATOM 651 N N . THR A 1 85 ? -2.939 8.778 4.380 1.00 89.69 85 THR A N 1
ATOM 652 C CA . THR A 1 85 ? -4.271 8.408 4.867 1.00 89.69 85 THR A CA 1
ATOM 653 C C . THR A 1 85 ? -4.904 9.629 5.519 1.00 89.69 85 THR A C 1
ATOM 655 O O . THR A 1 85 ? -4.295 10.233 6.401 1.00 89.69 85 THR A O 1
ATOM 658 N N . ASP A 1 86 ? -6.078 10.037 5.042 1.00 88.75 86 ASP A N 1
ATOM 659 C CA . ASP A 1 86 ? -6.812 11.221 5.519 1.00 88.75 86 ASP A CA 1
ATOM 660 C C . ASP A 1 86 ? -5.955 12.498 5.587 1.00 88.75 86 ASP A C 1
ATOM 662 O O . ASP A 1 86 ? -6.030 13.301 6.511 1.00 88.75 86 ASP A O 1
ATOM 666 N N . GLY A 1 87 ? -5.101 12.682 4.574 1.00 86.19 87 GLY A N 1
ATOM 667 C CA . GLY A 1 87 ? -4.214 13.843 4.451 1.00 86.19 87 GLY A CA 1
ATOM 668 C C . GLY A 1 87 ? -2.924 13.765 5.274 1.00 86.19 87 GLY A C 1
ATOM 669 O O . GLY A 1 87 ? -2.068 14.631 5.112 1.00 86.19 87 GLY A O 1
ATOM 670 N N . THR A 1 88 ? -2.737 12.726 6.090 1.00 89.38 88 THR A N 1
ATOM 671 C CA . THR A 1 88 ? -1.505 12.503 6.861 1.00 89.38 88 THR A CA 1
ATOM 672 C C . THR A 1 88 ? -0.602 11.503 6.149 1.00 89.38 88 THR A C 1
ATOM 674 O O . THR A 1 88 ? -1.081 10.467 5.697 1.00 89.38 88 THR A O 1
ATOM 677 N N . LEU A 1 89 ? 0.701 11.786 6.059 1.00 92.38 89 LEU A N 1
ATOM 678 C CA . LEU A 1 89 ? 1.687 10.820 5.565 1.00 92.38 89 LEU A CA 1
ATOM 679 C C . LEU A 1 89 ? 1.759 9.624 6.523 1.00 92.38 89 LEU A C 1
ATOM 681 O O . LEU A 1 89 ? 2.095 9.787 7.694 1.00 92.38 89 LEU A O 1
ATOM 685 N N . SER A 1 90 ? 1.462 8.432 6.014 1.00 91.75 90 SER A N 1
ATOM 686 C CA . SER A 1 90 ? 1.426 7.193 6.796 1.00 91.75 90 SER A CA 1
ATOM 687 C C . SER A 1 90 ? 2.729 6.412 6.653 1.00 91.75 90 SER A C 1
ATOM 689 O O . SER A 1 90 ? 3.284 5.951 7.646 1.00 91.75 90 SER A O 1
ATOM 691 N N . CYS A 1 91 ? 3.229 6.269 5.423 1.00 93.81 91 CYS A N 1
ATOM 692 C CA . CYS A 1 91 ? 4.516 5.639 5.129 1.00 93.81 91 CYS A CA 1
ATOM 693 C C . CYS A 1 91 ? 5.006 6.001 3.720 1.00 93.81 91 CYS A C 1
ATOM 695 O O . CYS A 1 91 ? 4.270 6.586 2.923 1.00 93.81 91 CYS A O 1
ATOM 697 N N . SER A 1 92 ? 6.241 5.616 3.402 1.00 95.19 92 SER A N 1
ATOM 698 C CA . SER A 1 92 ? 6.709 5.515 2.022 1.00 95.19 92 SER A CA 1
ATOM 699 C C . SER A 1 92 ? 7.044 4.071 1.674 1.00 95.19 92 SER A C 1
ATOM 701 O O . SER A 1 92 ? 7.310 3.259 2.561 1.00 95.19 92 SER A O 1
ATOM 703 N N . SER A 1 93 ? 6.976 3.754 0.385 1.00 94.06 93 SER A N 1
ATOM 704 C CA . SER A 1 93 ? 7.318 2.447 -0.167 1.00 94.06 93 SER A CA 1
ATOM 705 C C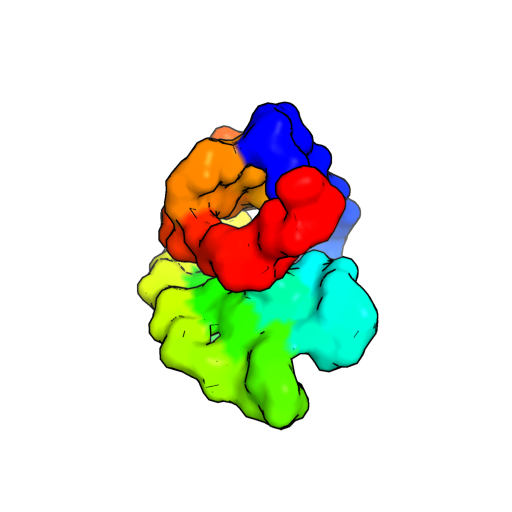 . SER A 1 93 ? 8.256 2.602 -1.356 1.00 94.06 93 SER A C 1
ATOM 707 O O . SER A 1 93 ? 8.228 3.627 -2.051 1.00 94.06 93 SER A O 1
ATOM 709 N N . LYS A 1 94 ? 9.106 1.604 -1.604 1.00 90.56 94 LYS A N 1
ATOM 710 C CA . LYS A 1 94 ? 10.031 1.658 -2.739 1.00 90.56 94 LYS A CA 1
ATOM 711 C C . LYS A 1 94 ? 9.262 1.701 -4.051 1.00 90.56 94 LYS A C 1
ATOM 713 O O . LYS A 1 94 ? 8.311 0.958 -4.279 1.00 90.56 94 LYS A O 1
ATOM 718 N N . ARG A 1 95 ? 9.737 2.545 -4.963 1.00 86.56 95 ARG A N 1
ATOM 719 C CA . ARG A 1 95 ? 9.305 2.510 -6.354 1.00 86.56 95 ARG A CA 1
ATOM 720 C C . ARG A 1 95 ? 10.261 1.620 -7.137 1.00 86.56 95 ARG A C 1
ATOM 722 O O . ARG A 1 95 ? 11.426 1.963 -7.323 1.00 86.56 95 ARG A O 1
ATOM 729 N N . TYR A 1 96 ? 9.762 0.494 -7.627 1.00 77.94 96 TYR A N 1
ATOM 730 C CA . TYR A 1 96 ? 10.550 -0.399 -8.467 1.00 77.94 96 TYR A CA 1
ATOM 731 C C . TYR A 1 96 ? 10.592 0.130 -9.904 1.00 77.94 96 TYR A C 1
ATOM 733 O O . TYR A 1 96 ? 9.591 0.108 -10.616 1.00 77.94 96 TYR A O 1
ATOM 741 N N . SER A 1 97 ? 11.767 0.600 -10.328 1.00 65.06 97 SER A N 1
ATOM 742 C CA . SER A 1 97 ? 12.009 1.159 -11.667 1.00 65.06 97 SER A CA 1
ATOM 743 C C . SER A 1 97 ? 11.978 0.124 -12.792 1.00 65.06 97 SER A C 1
ATOM 745 O O . SER A 1 97 ? 11.938 0.502 -13.958 1.00 65.06 97 SER A O 1
ATOM 747 N N . TYR A 1 98 ? 11.969 -1.176 -12.471 1.00 63.88 98 TYR A N 1
ATOM 748 C CA . TYR A 1 98 ? 11.896 -2.254 -13.466 1.00 63.88 98 TYR A CA 1
ATOM 749 C C . TYR A 1 98 ? 10.668 -2.108 -14.390 1.00 63.88 98 TYR A C 1
ATOM 751 O O . TYR A 1 98 ? 10.725 -2.444 -15.570 1.00 63.88 98 TYR A O 1
ATOM 759 N N . PHE A 1 99 ? 9.599 -1.498 -13.869 1.00 58.88 99 PHE A N 1
ATOM 760 C CA . PHE A 1 99 ? 8.333 -1.219 -14.551 1.00 58.88 99 PHE A CA 1
ATOM 761 C C . PHE A 1 99 ? 8.291 0.119 -15.311 1.00 58.88 99 PHE A C 1
ATOM 763 O O . PHE A 1 99 ? 7.271 0.475 -15.898 1.00 58.88 99 PHE A O 1
ATOM 770 N N . ASP A 1 100 ? 9.379 0.889 -15.292 1.00 60.00 100 ASP A N 1
ATOM 771 C CA . ASP A 1 100 ? 9.493 2.164 -16.009 1.00 60.00 100 ASP A CA 1
ATOM 772 C C . ASP A 1 100 ? 10.252 2.017 -17.346 1.00 60.00 100 ASP A C 1
ATOM 774 O O . ASP A 1 100 ? 10.578 3.019 -17.975 1.00 60.00 100 ASP A O 1
ATOM 778 N N . SER A 1 101 ? 10.523 0.783 -17.794 1.00 54.88 101 SER A N 1
ATOM 779 C CA . SER A 1 101 ? 11.359 0.466 -18.965 1.00 54.88 101 SER A CA 1
ATOM 780 C C . SER A 1 101 ? 10.691 0.644 -20.346 1.00 54.88 101 SER A C 1
ATOM 782 O O . SER A 1 101 ? 11.277 0.250 -21.348 1.00 54.88 101 SER A O 1
ATOM 784 N N . ASP A 1 102 ? 9.536 1.315 -20.421 1.00 47.62 102 ASP A N 1
ATOM 785 C CA . ASP A 1 102 ? 8.828 1.634 -21.677 1.00 47.62 102 ASP A CA 1
ATOM 786 C C . ASP A 1 102 ? 8.830 3.148 -22.017 1.00 47.62 102 ASP A C 1
ATOM 788 O O . ASP A 1 102 ? 7.823 3.692 -22.482 1.00 47.62 102 ASP A O 1
ATOM 792 N N . ILE A 1 103 ? 9.944 3.857 -21.782 1.00 45.09 103 ILE A N 1
ATOM 793 C CA . ILE A 1 103 ? 10.208 5.182 -22.392 1.00 45.09 103 ILE A CA 1
ATOM 794 C C . ILE A 1 103 ? 11.490 5.126 -23.214 1.00 45.09 103 ILE A C 1
ATOM 796 O O . ILE A 1 103 ? 12.529 4.722 -22.644 1.00 45.09 103 ILE A O 1
#